Protein AF-A0A9X6MS25-F1 (afdb_monomer)

Sequence (132 aa):
MNQVVNIKEQLEIKERAAGQRDKILEILRKRGLKGVTNVYFYEKVTKSLGARMSELNERGYGITTRHLGNGMYKYILVSEPLVPSKKFTRAEDMLMEAIEERGSVTADELKNLLNIYGFIISRKSGSKKLAK

Structure (mmCIF, N/CA/C/O backbone):
data_AF-A0A9X6MS25-F1
#
_entry.id   AF-A0A9X6MS25-F1
#
loop_
_atom_site.group_PDB
_atom_site.id
_atom_site.type_symbol
_atom_site.label_atom_id
_atom_site.label_alt_id
_atom_site.label_comp_id
_atom_site.label_asym_id
_atom_site.label_entity_id
_atom_site.label_seq_id
_atom_site.pdbx_PDB_ins_code
_atom_site.Cartn_x
_atom_site.Cartn_y
_atom_site.Cartn_z
_atom_site.occupancy
_atom_site.B_iso_or_equiv
_atom_site.auth_seq_i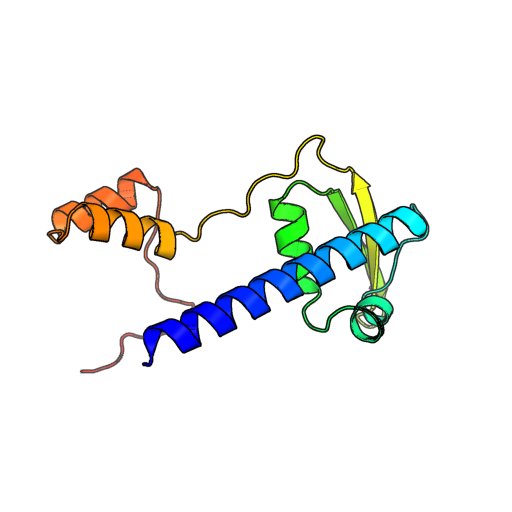d
_atom_site.auth_comp_id
_atom_site.auth_asym_id
_atom_site.auth_atom_id
_atom_site.pdbx_PDB_model_num
ATOM 1 N N . MET A 1 1 ? 25.651 18.436 -3.256 1.00 47.22 1 MET A N 1
ATOM 2 C CA . MET A 1 1 ? 24.834 18.593 -2.028 1.00 47.22 1 MET A CA 1
ATOM 3 C C . MET A 1 1 ? 23.359 18.180 -2.177 1.00 47.22 1 MET A C 1
ATOM 5 O O . MET A 1 1 ? 22.771 17.845 -1.162 1.00 47.22 1 MET A O 1
ATOM 9 N N . ASN A 1 2 ? 22.768 18.094 -3.384 1.00 54.94 2 ASN A N 1
ATOM 10 C CA . ASN A 1 2 ? 21.327 17.792 -3.555 1.00 54.94 2 ASN A CA 1
ATOM 11 C C . ASN A 1 2 ? 20.908 16.308 -3.481 1.00 54.94 2 ASN A C 1
ATOM 13 O O . ASN A 1 2 ? 19.777 16.026 -3.098 1.00 54.94 2 ASN A O 1
ATOM 17 N N . GLN A 1 3 ? 21.776 15.344 -3.810 1.00 51.50 3 GLN A N 1
ATOM 18 C CA . GLN A 1 3 ? 21.400 13.918 -3.759 1.00 51.50 3 GLN A CA 1
ATOM 19 C C . GLN A 1 3 ? 21.260 13.386 -2.324 1.00 51.50 3 GLN A C 1
ATOM 21 O O . GLN A 1 3 ? 20.342 12.627 -2.034 1.00 51.50 3 GLN A O 1
ATOM 26 N N . VAL A 1 4 ? 22.124 13.823 -1.403 1.00 56.00 4 VAL A N 1
ATOM 27 C CA . VAL A 1 4 ? 22.144 13.322 -0.016 1.00 56.00 4 VAL A CA 1
ATOM 28 C C . VAL A 1 4 ? 20.920 13.792 0.783 1.00 56.00 4 VAL A C 1
ATOM 30 O O . VAL A 1 4 ? 20.370 13.024 1.569 1.00 56.00 4 VAL A O 1
ATOM 33 N N . VAL A 1 5 ? 20.449 15.024 0.543 1.00 59.47 5 VAL A N 1
ATOM 34 C CA . VAL A 1 5 ? 19.232 15.566 1.179 1.00 59.47 5 VAL A CA 1
ATOM 35 C C . VAL A 1 5 ? 17.994 14.773 0.745 1.00 59.47 5 VAL A C 1
ATOM 37 O O . VAL A 1 5 ? 17.188 14.392 1.589 1.00 59.47 5 VAL A O 1
ATOM 40 N N . ASN A 1 6 ? 17.906 14.425 -0.543 1.00 70.06 6 ASN A N 1
ATOM 41 C CA . ASN A 1 6 ? 16.818 13.617 -1.097 1.00 70.06 6 ASN A CA 1
ATOM 42 C C . ASN A 1 6 ? 16.806 12.186 -0.519 1.00 70.06 6 ASN A C 1
ATOM 44 O O . ASN A 1 6 ? 15.755 11.672 -0.148 1.00 70.06 6 ASN A O 1
ATOM 48 N N . ILE A 1 7 ? 17.974 11.554 -0.353 1.00 74.69 7 ILE A N 1
ATOM 49 C CA . ILE A 1 7 ? 18.065 10.211 0.249 1.00 74.69 7 ILE A CA 1
ATOM 50 C C . ILE A 1 7 ? 17.592 10.226 1.708 1.00 74.69 7 ILE A C 1
ATOM 52 O O . ILE A 1 7 ? 16.826 9.352 2.114 1.00 74.69 7 ILE A O 1
ATOM 56 N N . LYS A 1 8 ? 18.012 11.224 2.496 1.00 76.44 8 LYS A N 1
ATOM 57 C CA . LYS A 1 8 ? 17.631 11.329 3.911 1.00 76.44 8 LYS A CA 1
ATOM 58 C C . LYS A 1 8 ? 16.119 11.505 4.082 1.00 76.44 8 LYS A C 1
ATOM 60 O O . LYS A 1 8 ? 15.514 10.814 4.896 1.00 76.44 8 LYS A O 1
ATOM 65 N N . GLU A 1 9 ? 15.510 12.367 3.274 1.00 76.81 9 GLU A N 1
ATOM 66 C CA . GLU A 1 9 ? 14.062 12.588 3.284 1.00 76.81 9 GLU A CA 1
ATOM 67 C C . GLU A 1 9 ? 13.289 11.322 2.874 1.00 76.81 9 GLU A C 1
ATOM 69 O O . GLU A 1 9 ? 12.313 10.935 3.520 1.00 76.81 9 GLU A O 1
ATOM 74 N N . GLN A 1 10 ? 13.763 10.605 1.850 1.00 75.75 10 GLN A N 1
ATOM 75 C CA . GLN A 1 10 ? 13.169 9.331 1.441 1.00 75.75 10 GLN A CA 1
ATOM 76 C C . GLN A 1 10 ? 13.248 8.257 2.534 1.00 75.75 10 GLN A C 1
ATOM 78 O O . GLN A 1 10 ? 12.296 7.489 2.702 1.00 75.75 10 GLN A O 1
ATOM 83 N N . LEU A 1 11 ? 14.359 8.186 3.271 1.00 80.69 11 LEU A N 1
ATOM 84 C CA . LEU A 1 11 ? 14.518 7.261 4.396 1.00 80.69 11 LEU A CA 1
ATOM 85 C C . LEU A 1 11 ? 13.537 7.589 5.524 1.00 80.69 11 LEU A C 1
ATOM 87 O O . LEU A 1 11 ? 12.810 6.703 5.966 1.00 80.69 11 LEU A O 1
ATOM 91 N N . GLU A 1 12 ? 13.419 8.860 5.907 1.00 84.00 12 GLU A N 1
ATOM 92 C CA . GLU A 1 12 ? 12.495 9.296 6.960 1.00 84.00 12 GLU A CA 1
ATOM 93 C C . GLU A 1 12 ? 11.025 9.013 6.594 1.00 84.00 12 GLU A C 1
ATOM 95 O O . GLU A 1 12 ? 10.224 8.556 7.417 1.00 84.00 12 GLU A O 1
ATOM 100 N N . ILE A 1 13 ? 10.654 9.215 5.323 1.00 82.00 13 ILE A N 1
ATOM 101 C CA . ILE A 1 13 ? 9.330 8.842 4.808 1.00 82.00 13 ILE A CA 1
ATOM 102 C C . ILE A 1 13 ? 9.103 7.331 4.943 1.00 82.00 13 ILE A C 1
ATOM 104 O O . ILE A 1 13 ? 8.027 6.919 5.389 1.00 82.00 13 ILE A O 1
ATOM 108 N N . LYS A 1 14 ? 10.092 6.504 4.572 1.00 80.38 14 LYS A N 1
ATOM 109 C CA . LYS A 1 14 ? 10.010 5.037 4.663 1.00 80.38 14 LYS A CA 1
ATOM 110 C C . LYS A 1 14 ? 9.887 4.561 6.112 1.00 80.38 14 LYS A C 1
ATOM 112 O O . LYS A 1 14 ? 9.051 3.701 6.390 1.00 80.38 14 LYS A O 1
ATOM 117 N N . GLU A 1 15 ? 10.652 5.136 7.032 1.00 85.81 15 GLU A N 1
ATOM 118 C CA . GLU A 1 15 ? 10.610 4.791 8.456 1.00 85.81 15 GLU A CA 1
ATOM 119 C C . GLU A 1 15 ? 9.266 5.153 9.086 1.00 85.81 15 GLU A C 1
ATOM 121 O O . GLU A 1 15 ? 8.616 4.312 9.709 1.00 85.81 15 GLU A O 1
ATOM 126 N N . ARG A 1 16 ? 8.770 6.369 8.841 1.00 84.00 16 ARG A N 1
ATOM 127 C CA . ARG A 1 16 ? 7.440 6.793 9.299 1.00 84.00 16 ARG A CA 1
ATOM 128 C C . ARG A 1 16 ? 6.338 5.896 8.741 1.00 84.00 16 ARG A C 1
ATOM 130 O O . ARG A 1 16 ? 5.408 5.527 9.458 1.00 84.00 16 ARG A O 1
ATOM 137 N N . ALA A 1 17 ? 6.436 5.537 7.465 1.00 82.56 17 ALA A N 1
ATOM 138 C CA . ALA A 1 17 ? 5.512 4.631 6.797 1.00 82.56 17 ALA A CA 1
ATOM 139 C C . ALA A 1 17 ? 5.505 3.225 7.428 1.00 82.56 17 ALA A C 1
ATOM 141 O O . ALA A 1 17 ? 4.426 2.634 7.564 1.00 82.56 17 ALA A O 1
ATOM 142 N N . ALA A 1 18 ? 6.674 2.716 7.832 1.00 85.44 18 ALA A N 1
ATOM 143 C CA . ALA A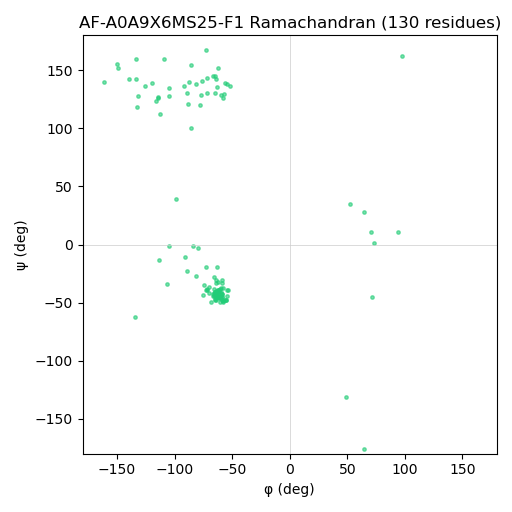 1 18 ? 6.820 1.454 8.554 1.00 85.44 18 ALA A CA 1
ATOM 144 C C . ALA A 1 18 ? 6.235 1.542 9.972 1.00 85.44 18 ALA A C 1
ATOM 146 O O . ALA A 1 18 ? 5.367 0.743 10.314 1.00 85.44 18 ALA A O 1
ATOM 147 N N . GLY A 1 19 ? 6.584 2.573 10.745 1.00 90.38 19 GLY A N 1
ATOM 148 C CA . GLY A 1 19 ? 6.056 2.759 12.101 1.00 90.38 19 GLY A CA 1
ATOM 149 C C . GLY A 1 19 ? 4.530 2.910 12.136 1.00 90.38 19 GLY A C 1
ATOM 150 O O . GLY A 1 19 ? 3.858 2.343 12.996 1.00 90.38 19 GLY A O 1
ATOM 151 N N . GLN A 1 20 ? 3.942 3.608 11.157 1.00 92.12 20 GLN A N 1
ATOM 152 C CA . GLN A 1 20 ? 2.483 3.695 11.021 1.00 92.12 20 GLN A CA 1
ATOM 153 C C . GLN A 1 20 ? 1.838 2.333 10.751 1.00 92.12 20 GLN A C 1
ATOM 155 O O . GLN A 1 20 ? 0.778 2.041 11.302 1.00 92.12 20 GLN A O 1
ATOM 160 N N . ARG A 1 21 ? 2.458 1.506 9.904 1.00 93.19 21 ARG A N 1
ATOM 161 C CA . ARG A 1 21 ? 1.971 0.159 9.591 1.00 93.19 21 ARG A CA 1
ATOM 162 C C . ARG A 1 21 ? 1.995 -0.728 10.832 1.00 93.19 21 ARG A C 1
ATOM 164 O O . ARG A 1 21 ? 0.995 -1.376 11.132 1.00 93.19 21 ARG A O 1
ATOM 171 N N . ASP A 1 22 ? 3.103 -0.718 11.558 1.00 94.19 22 ASP A N 1
ATOM 172 C CA . ASP A 1 22 ? 3.282 -1.571 12.729 1.00 94.19 22 ASP A CA 1
ATOM 173 C C . ASP A 1 22 ? 2.298 -1.165 13.841 1.00 94.19 22 ASP A C 1
ATOM 175 O O . ASP A 1 22 ? 1.640 -2.023 14.430 1.00 94.19 22 ASP A O 1
ATOM 179 N N . LYS A 1 23 ? 2.057 0.144 14.011 1.00 96.62 23 LYS A N 1
ATOM 180 C CA . LYS A 1 23 ? 1.020 0.669 14.911 1.00 96.62 23 LYS A CA 1
ATOM 181 C C . LYS A 1 23 ? -0.394 0.247 14.495 1.00 96.62 23 LYS A C 1
ATOM 183 O O . LYS A 1 23 ? -1.200 -0.110 15.351 1.00 96.62 23 LYS A O 1
ATOM 188 N N . ILE A 1 24 ? -0.723 0.269 13.197 1.00 97.00 24 ILE A N 1
ATOM 189 C CA . ILE A 1 24 ? -2.021 -0.231 12.701 1.00 97.00 24 ILE A CA 1
ATOM 190 C C . ILE A 1 24 ? -2.201 -1.702 13.088 1.00 97.00 24 ILE A C 1
ATOM 192 O O . ILE A 1 24 ? -3.242 -2.054 13.644 1.00 97.00 24 ILE A O 1
ATOM 196 N N . LEU A 1 25 ? -1.195 -2.541 12.826 1.00 97.19 25 LEU A N 1
ATOM 197 C CA . LEU A 1 25 ? -1.238 -3.969 13.141 1.00 97.19 25 LEU A CA 1
ATOM 198 C C . LEU A 1 25 ? -1.396 -4.217 14.640 1.00 97.19 25 LEU A C 1
ATOM 200 O O . LEU A 1 25 ? -2.254 -5.001 15.031 1.00 97.19 25 LEU A O 1
ATOM 204 N N . GLU A 1 26 ? -0.636 -3.517 15.482 1.00 97.50 26 GLU A N 1
ATOM 205 C CA . GLU A 1 26 ? -0.751 -3.613 16.939 1.00 97.50 26 GLU A CA 1
ATOM 206 C C . GLU A 1 26 ? -2.182 -3.321 17.418 1.00 97.50 26 GLU A C 1
ATOM 208 O O . GLU A 1 26 ? -2.770 -4.097 18.176 1.00 97.50 26 GLU A O 1
ATOM 213 N N . ILE A 1 27 ? -2.784 -2.232 16.930 1.00 97.56 27 ILE A N 1
ATOM 214 C CA . ILE A 1 27 ? -4.146 -1.837 17.308 1.00 97.56 27 ILE A CA 1
ATOM 215 C C . ILE A 1 27 ? -5.160 -2.882 16.822 1.00 97.56 27 ILE A C 1
ATOM 217 O O . ILE A 1 27 ? -6.062 -3.250 17.582 1.00 97.56 27 ILE A O 1
ATOM 221 N N . LEU A 1 28 ? -5.030 -3.371 15.584 1.00 97.19 28 LEU A N 1
ATOM 222 C CA . LEU A 1 28 ? -5.924 -4.395 15.041 1.00 97.19 28 LEU A CA 1
ATOM 223 C C . LEU A 1 28 ? -5.818 -5.708 15.824 1.00 97.19 28 LEU A C 1
ATOM 225 O O . LEU A 1 28 ? -6.852 -6.249 16.210 1.00 97.19 28 LEU A O 1
ATOM 229 N N . ARG A 1 29 ? -4.601 -6.170 16.137 1.00 97.44 29 ARG A N 1
ATOM 230 C CA . ARG A 1 29 ? -4.348 -7.360 16.968 1.00 97.44 29 ARG A CA 1
ATOM 231 C C . ARG A 1 29 ? -4.990 -7.217 18.345 1.00 97.44 29 ARG A C 1
ATOM 233 O O . ARG A 1 29 ? -5.749 -8.082 18.769 1.00 97.44 29 ARG A O 1
ATOM 240 N N . LYS A 1 30 ? -4.771 -6.077 19.012 1.00 96.94 30 LYS A N 1
ATOM 241 C CA . LYS A 1 30 ? -5.333 -5.789 20.343 1.00 96.94 30 LYS A CA 1
ATOM 242 C C . LYS A 1 30 ? -6.863 -5.749 20.351 1.00 96.94 30 LYS A C 1
ATOM 244 O O . LYS A 1 30 ? -7.489 -6.057 21.362 1.00 96.94 30 LYS A O 1
ATOM 249 N N . ARG A 1 31 ? -7.484 -5.314 19.253 1.00 95.56 31 ARG A N 1
ATOM 250 C CA . ARG A 1 31 ? -8.947 -5.195 19.134 1.00 95.56 31 ARG A CA 1
ATOM 251 C C . ARG A 1 31 ? -9.609 -6.469 18.613 1.00 95.56 31 ARG A C 1
ATOM 253 O O . ARG A 1 31 ? -10.803 -6.652 18.869 1.00 95.56 31 ARG A O 1
ATOM 260 N N . GLY A 1 32 ? -8.864 -7.325 17.915 1.00 92.69 32 GLY A N 1
ATOM 261 C CA . GLY A 1 32 ? -9.350 -8.566 17.322 1.00 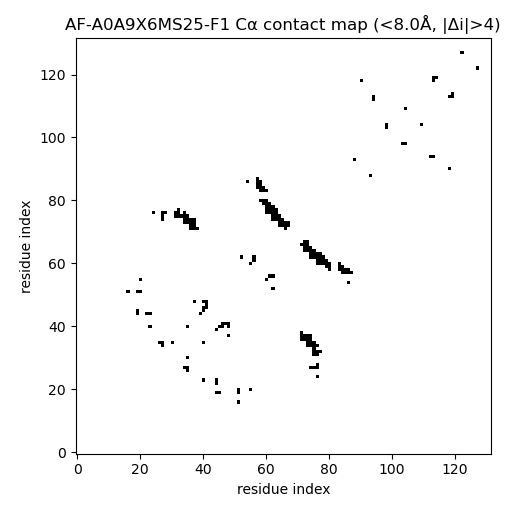92.69 32 GLY A CA 1
ATOM 262 C C . GLY A 1 32 ? -10.641 -8.348 16.531 1.00 92.69 32 GLY A C 1
ATOM 263 O O . GLY A 1 32 ? -10.780 -7.383 15.775 1.00 92.69 32 GLY A O 1
ATOM 264 N N . LEU A 1 33 ? -11.638 -9.197 16.788 1.00 92.25 33 LEU A N 1
ATOM 265 C CA . LEU A 1 33 ? -12.936 -9.176 16.103 1.00 92.25 33 LEU A CA 1
ATOM 266 C C . LEU A 1 33 ? -13.758 -7.895 16.322 1.00 92.25 33 LEU A C 1
ATOM 268 O O . LEU A 1 33 ? -14.650 -7.600 15.526 1.00 92.25 33 LEU A O 1
ATOM 272 N N . LYS A 1 34 ? -13.475 -7.095 17.365 1.00 94.38 34 LYS A N 1
ATOM 273 C CA . LYS A 1 34 ? -14.172 -5.807 17.559 1.00 94.38 34 LYS A CA 1
ATOM 274 C C . LYS A 1 34 ? -13.842 -4.817 16.438 1.00 94.38 34 LYS A C 1
ATOM 276 O O . LYS A 1 34 ? -14.679 -3.964 16.119 1.00 94.38 34 LYS A O 1
ATOM 281 N N . GLY A 1 35 ? -12.655 -4.953 15.846 1.00 95.00 35 GLY A N 1
ATOM 282 C CA . GLY A 1 35 ? -12.148 -4.092 14.788 1.00 95.00 35 GLY A CA 1
ATOM 283 C C . GLY A 1 35 ? -11.910 -2.646 15.217 1.00 95.00 35 GLY A C 1
ATOM 284 O O . GLY A 1 35 ? -12.067 -2.264 16.382 1.00 95.00 35 GLY A O 1
ATOM 285 N N . VAL A 1 36 ? -11.521 -1.830 14.240 1.00 97.62 36 VAL A N 1
ATOM 286 C CA . VAL A 1 36 ? -11.166 -0.414 14.409 1.00 97.62 36 VAL A CA 1
ATOM 287 C C . VAL A 1 36 ? -11.715 0.390 13.240 1.00 97.62 36 VAL A C 1
ATOM 289 O O . VAL A 1 36 ? -11.718 -0.093 12.111 1.00 97.62 36 VAL A O 1
ATOM 292 N N . THR A 1 37 ? -12.194 1.606 13.483 1.00 97.75 37 THR A N 1
ATOM 293 C CA . THR A 1 37 ? -12.764 2.446 12.423 1.00 97.75 37 THR A CA 1
ATOM 294 C C . THR A 1 37 ? -11.702 3.259 11.682 1.00 97.75 37 THR A C 1
ATOM 296 O O . THR A 1 37 ? -10.661 3.606 12.244 1.00 97.75 37 THR A O 1
ATOM 299 N N . ASN A 1 38 ? -11.982 3.624 10.427 1.00 97.19 38 ASN A N 1
ATOM 300 C CA . ASN A 1 38 ? -11.183 4.600 9.676 1.00 97.19 38 ASN A CA 1
ATOM 301 C C . ASN A 1 38 ? -11.011 5.923 10.434 1.00 97.19 38 ASN A C 1
ATOM 303 O O . ASN A 1 38 ? -9.917 6.478 10.419 1.00 97.19 38 ASN A O 1
ATOM 307 N N . VAL A 1 39 ? -12.056 6.397 11.120 1.00 96.88 39 VAL A N 1
ATOM 308 C CA . VAL A 1 39 ? -12.015 7.632 11.925 1.00 96.88 39 VAL A CA 1
ATOM 309 C C . VAL A 1 39 ? -10.952 7.539 13.021 1.00 96.88 39 VAL A C 1
ATOM 311 O O . VAL A 1 39 ? -10.100 8.416 13.133 1.00 96.88 39 VAL A O 1
ATOM 314 N N . TYR A 1 40 ? -10.919 6.429 13.765 1.00 97.44 40 TYR A N 1
ATOM 315 C CA . TYR A 1 40 ? -9.916 6.225 14.810 1.00 97.44 40 TYR A CA 1
ATOM 316 C C . TYR A 1 40 ? -8.489 6.232 14.245 1.00 97.44 40 TYR A C 1
ATOM 318 O O . TYR A 1 40 ? -7.595 6.871 14.801 1.00 97.44 40 TYR A O 1
ATOM 326 N N . PHE A 1 41 ? -8.261 5.539 13.125 1.00 97.38 41 PHE A N 1
ATOM 327 C CA . PHE A 1 41 ? -6.943 5.530 12.491 1.00 97.38 41 PHE A CA 1
ATOM 328 C C . PHE A 1 41 ? -6.530 6.907 11.979 1.00 97.38 41 PHE A C 1
ATOM 330 O O . PHE A 1 41 ? -5.369 7.280 12.152 1.00 97.38 41 PHE A O 1
ATOM 337 N N . TYR A 1 42 ? -7.463 7.663 11.399 1.00 95.56 42 TYR A N 1
ATOM 338 C CA . TYR A 1 42 ? -7.215 9.021 10.928 1.00 95.56 42 TYR A CA 1
ATOM 339 C C . TYR A 1 42 ? -6.752 9.936 12.068 1.00 95.56 42 TYR A C 1
ATOM 341 O O . TYR A 1 42 ? -5.761 10.650 11.926 1.00 95.56 42 TYR A O 1
ATOM 349 N N . GLU A 1 43 ? -7.426 9.867 13.216 1.00 96.12 43 GLU A N 1
ATOM 350 C CA . GLU A 1 43 ? -7.128 10.709 14.377 1.00 96.12 43 GLU A CA 1
ATOM 351 C C . GLU A 1 43 ? -5.860 10.297 15.134 1.00 96.12 43 GLU A C 1
ATOM 353 O O . GLU A 1 43 ? -5.182 11.151 15.704 1.00 96.12 43 GLU A O 1
ATOM 358 N N . LYS A 1 44 ? -5.552 8.994 15.207 1.00 95.94 44 LYS A N 1
ATOM 359 C CA . LYS A 1 44 ? -4.536 8.462 16.141 1.00 95.94 44 LYS A CA 1
ATOM 360 C C . LYS A 1 44 ? -3.290 7.876 15.481 1.00 95.94 44 LYS A C 1
ATOM 362 O O . LYS A 1 44 ? -2.309 7.592 16.182 1.00 95.94 44 LYS A O 1
ATOM 367 N N . VAL A 1 45 ? -3.318 7.644 14.169 1.00 94.38 45 VAL A N 1
ATOM 368 C CA . VAL A 1 45 ? -2.247 6.912 13.478 1.00 94.38 45 VAL A CA 1
ATOM 369 C C . VAL A 1 45 ? -1.813 7.577 12.180 1.00 94.38 45 VAL A C 1
ATOM 371 O O . VAL A 1 45 ? -0.646 7.938 12.051 1.00 94.38 45 VAL A O 1
ATOM 374 N N . THR A 1 46 ? -2.703 7.706 11.198 1.00 94.62 46 THR A N 1
ATOM 375 C CA . THR A 1 46 ? -2.323 8.193 9.870 1.00 94.62 46 THR A CA 1
ATOM 376 C C . THR A 1 46 ? -3.512 8.694 9.063 1.00 94.62 46 THR A C 1
ATOM 378 O O . THR A 1 46 ? -4.562 8.056 9.003 1.00 94.62 46 THR A O 1
ATOM 381 N N . LYS A 1 47 ? -3.300 9.803 8.349 1.00 93.56 47 LYS A N 1
ATOM 382 C CA . LYS A 1 47 ? -4.242 10.315 7.344 1.00 93.56 47 LYS A CA 1
ATOM 383 C C . LYS A 1 47 ? -4.247 9.468 6.065 1.00 93.56 47 LYS A C 1
ATOM 385 O O . LYS A 1 47 ? -5.218 9.487 5.319 1.00 93.56 47 LYS A O 1
ATOM 390 N N . SER A 1 48 ? -3.194 8.683 5.834 1.00 92.31 48 SER A N 1
ATOM 391 C CA . SER A 1 48 ? -2.989 7.892 4.613 1.00 92.31 48 SER A CA 1
ATOM 392 C C . SER A 1 48 ? -3.404 6.428 4.787 1.00 92.31 48 SER A C 1
ATOM 394 O O . SER A 1 48 ? -2.727 5.523 4.293 1.00 92.31 48 SER A O 1
ATOM 396 N N . LEU A 1 49 ? -4.507 6.180 5.503 1.00 94.44 49 LEU A N 1
ATOM 397 C CA . LEU A 1 49 ? -4.952 4.833 5.873 1.00 94.44 49 LEU A CA 1
ATOM 398 C C . LEU A 1 49 ? -5.094 3.906 4.662 1.00 94.44 49 LEU A C 1
ATOM 400 O O . LEU A 1 49 ? -4.609 2.781 4.708 1.00 94.44 49 LEU A O 1
ATOM 404 N N . GLY A 1 50 ? -5.691 4.390 3.568 1.00 92.31 50 GLY A N 1
ATOM 405 C CA . GLY A 1 50 ? -5.864 3.604 2.343 1.00 92.31 50 GLY A CA 1
ATOM 406 C C . GLY A 1 50 ? -4.539 3.055 1.810 1.00 92.31 50 GLY 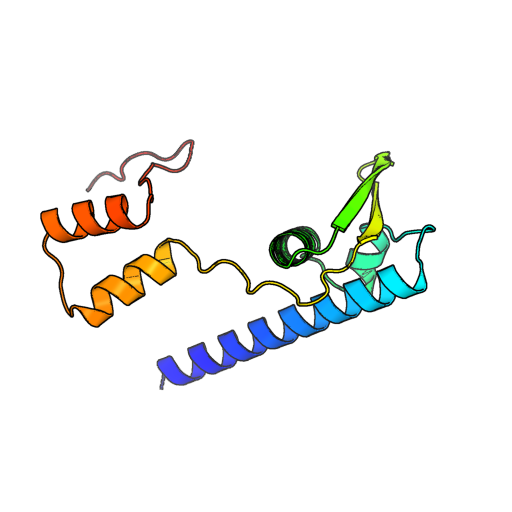A C 1
ATOM 407 O O . GLY A 1 50 ? -4.413 1.856 1.596 1.00 92.31 50 GLY A O 1
ATOM 408 N N . ALA A 1 51 ? -3.507 3.901 1.719 1.00 91.00 51 ALA A N 1
ATOM 409 C CA . ALA A 1 51 ? -2.183 3.481 1.263 1.00 91.00 51 ALA A CA 1
ATOM 410 C C . ALA A 1 51 ? -1.517 2.466 2.208 1.00 91.00 51 ALA A C 1
ATOM 412 O O . ALA A 1 51 ? -0.762 1.609 1.755 1.00 91.00 51 ALA A O 1
ATOM 413 N N . ARG A 1 52 ? -1.760 2.564 3.524 1.00 94.31 52 ARG A N 1
ATOM 414 C CA . ARG A 1 52 ? -1.240 1.588 4.496 1.00 94.31 52 ARG A CA 1
ATOM 415 C C . ARG A 1 52 ? -1.981 0.253 4.408 1.00 94.31 52 ARG A C 1
ATOM 417 O O . ARG A 1 52 ? -1.339 -0.785 4.489 1.00 94.31 52 ARG A O 1
ATOM 424 N N . MET A 1 53 ? -3.299 0.277 4.212 1.00 94.62 53 MET A N 1
ATOM 425 C CA . MET A 1 53 ? -4.112 -0.932 4.049 1.00 94.62 53 MET A CA 1
ATOM 426 C C . MET A 1 53 ? -3.757 -1.679 2.761 1.00 94.62 53 MET A C 1
ATOM 428 O O . MET A 1 53 ? -3.594 -2.893 2.805 1.00 94.62 53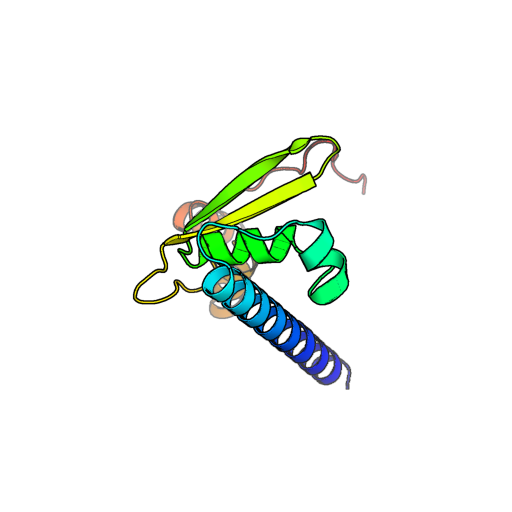 MET A O 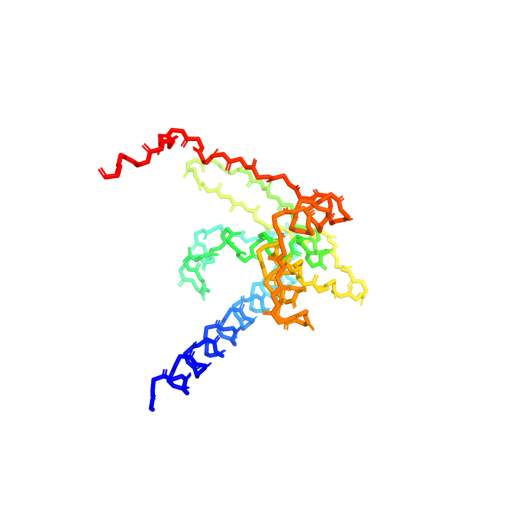1
ATOM 432 N N . SER A 1 54 ? -3.551 -0.968 1.645 1.00 91.62 54 SER A N 1
ATOM 433 C CA . SER A 1 54 ? -3.044 -1.578 0.408 1.00 91.62 54 SER A CA 1
ATOM 434 C C . SER A 1 54 ? -1.691 -2.251 0.626 1.00 91.62 54 SER A C 1
ATOM 436 O O . SER A 1 54 ? -1.536 -3.415 0.278 1.00 91.62 54 SER A O 1
ATOM 438 N N . GLU A 1 55 ? -0.742 -1.572 1.283 1.00 91.25 55 GLU A N 1
ATOM 439 C CA . GLU A 1 55 ? 0.567 -2.168 1.581 1.00 91.25 55 GLU A CA 1
ATOM 440 C C . GLU A 1 55 ? 0.445 -3.402 2.490 1.00 91.25 55 GLU A C 1
ATOM 442 O O . GLU A 1 55 ? 1.147 -4.387 2.291 1.00 91.25 55 GLU A O 1
ATOM 447 N N . LEU A 1 56 ? -0.434 -3.380 3.494 1.00 93.69 56 LEU A N 1
ATOM 448 C CA . LEU A 1 56 ? -0.667 -4.540 4.359 1.00 93.69 56 LEU A CA 1
ATOM 449 C C . LEU A 1 56 ? -1.238 -5.729 3.576 1.00 93.69 56 LEU A C 1
ATOM 451 O O . LEU A 1 56 ? -0.750 -6.846 3.740 1.00 93.69 56 LEU A O 1
ATOM 455 N N . ASN A 1 57 ? -2.198 -5.487 2.686 1.00 91.94 57 ASN A N 1
ATOM 456 C CA . ASN A 1 57 ? -2.735 -6.527 1.810 1.00 91.94 57 ASN A CA 1
ATOM 457 C C . ASN A 1 57 ? -1.652 -7.097 0.878 1.00 91.94 57 ASN A C 1
ATOM 459 O O . ASN A 1 57 ? -1.518 -8.312 0.782 1.00 91.94 57 ASN A O 1
ATOM 463 N N . GLU A 1 58 ? -0.824 -6.247 0.255 1.00 90.62 58 GLU A N 1
ATOM 464 C CA . GLU A 1 58 ? 0.318 -6.678 -0.576 1.00 90.62 58 GLU A CA 1
ATOM 465 C C . GLU A 1 58 ? 1.317 -7.540 0.208 1.00 90.62 58 GLU A C 1
ATOM 467 O O . GLU A 1 58 ? 1.928 -8.456 -0.335 1.00 90.62 58 GLU A O 1
ATOM 472 N N . ARG A 1 59 ? 1.473 -7.267 1.506 1.00 91.25 59 ARG A N 1
ATOM 473 C CA . ARG A 1 59 ? 2.345 -8.033 2.405 1.00 91.25 59 ARG A CA 1
ATOM 474 C C . ARG A 1 59 ? 1.721 -9.344 2.891 1.00 91.25 59 ARG A C 1
ATOM 476 O O . ARG A 1 59 ? 2.404 -10.087 3.594 1.00 91.25 59 ARG A O 1
ATOM 483 N N . GLY A 1 60 ? 0.473 -9.638 2.521 1.00 93.00 60 GLY A N 1
ATOM 484 C CA . GLY A 1 60 ? -0.226 -10.885 2.838 1.00 93.00 60 GLY A CA 1
ATOM 485 C C . GLY A 1 60 ? -1.101 -10.843 4.093 1.00 93.00 60 GLY A C 1
ATOM 486 O O . GLY A 1 60 ? -1.555 -11.892 4.542 1.00 93.00 60 GLY A O 1
ATOM 487 N N . TYR A 1 61 ? -1.346 -9.667 4.678 1.00 95.56 61 TYR A N 1
ATOM 488 C CA . TYR A 1 61 ? -2.275 -9.542 5.805 1.00 95.56 61 TYR A CA 1
ATOM 489 C C . TYR A 1 61 ? -3.722 -9.582 5.313 1.00 95.56 61 TYR A C 1
ATOM 491 O O . TYR A 1 61 ? -4.107 -8.809 4.439 1.00 95.56 61 TYR A O 1
ATOM 499 N N . GLY A 1 62 ? -4.545 -10.443 5.911 1.00 95.62 62 GLY A N 1
ATOM 500 C CA . GLY A 1 62 ? -5.973 -10.501 5.619 1.00 95.62 62 GLY A CA 1
ATOM 501 C C . GLY A 1 62 ? -6.739 -9.497 6.468 1.00 95.62 62 GLY A C 1
ATOM 502 O O . GLY A 1 62 ? -7.025 -9.769 7.635 1.00 95.62 62 GLY A O 1
ATOM 503 N N . ILE A 1 63 ? -7.100 -8.345 5.896 1.00 96.75 63 ILE A N 1
ATOM 504 C CA . ILE A 1 63 ? -7.883 -7.311 6.589 1.00 96.75 63 ILE A CA 1
ATOM 505 C C . ILE A 1 63 ? -9.263 -7.190 5.947 1.00 96.75 63 ILE A C 1
ATOM 507 O O . ILE A 1 63 ? -9.419 -6.707 4.827 1.00 96.75 63 ILE A O 1
ATOM 511 N N . THR A 1 64 ? -10.293 -7.589 6.690 1.00 95.81 64 THR A N 1
ATOM 512 C CA . THR A 1 64 ? -11.680 -7.403 6.260 1.00 95.81 64 THR A CA 1
ATOM 513 C C . THR A 1 64 ? -12.138 -5.986 6.566 1.00 95.81 64 THR A C 1
ATOM 515 O O . THR A 1 64 ? -11.880 -5.454 7.648 1.00 95.81 64 THR A O 1
ATOM 518 N N . THR A 1 65 ? -12.866 -5.393 5.621 1.00 95.62 65 THR A N 1
ATOM 519 C CA . THR A 1 65 ? -13.463 -4.064 5.761 1.00 95.62 65 THR A CA 1
ATOM 520 C C . THR A 1 65 ? -14.983 -4.181 5.750 1.00 95.62 65 THR A C 1
ATOM 522 O O . THR A 1 65 ? -15.559 -4.740 4.822 1.00 95.62 65 THR A O 1
ATOM 525 N N . ARG A 1 66 ? -15.649 -3.634 6.769 1.00 96.00 66 ARG A N 1
ATOM 526 C CA . ARG A 1 66 ? -17.112 -3.570 6.868 1.00 96.00 66 ARG A CA 1
ATOM 527 C C . ARG A 1 66 ? -17.576 -2.121 6.847 1.00 96.00 66 ARG A C 1
ATOM 529 O O . ARG A 1 66 ? -17.174 -1.333 7.701 1.00 96.00 66 ARG A O 1
ATOM 536 N N . HIS A 1 67 ? -18.445 -1.780 5.902 1.00 96.19 67 HIS A N 1
ATOM 537 C CA . HIS A 1 67 ? -19.096 -0.474 5.866 1.00 96.19 67 HIS A CA 1
ATOM 538 C C . HIS A 1 67 ? -20.131 -0.375 6.997 1.00 96.19 67 HIS A C 1
ATOM 540 O O . HIS A 1 67 ? -20.938 -1.286 7.183 1.00 96.19 67 HIS A O 1
ATOM 546 N N . LEU A 1 68 ? -20.077 0.709 7.773 1.00 95.38 68 LEU A N 1
ATOM 547 C CA . LEU A 1 68 ? -21.007 0.992 8.872 1.00 95.38 68 LEU A CA 1
ATOM 548 C C . LEU A 1 68 ? -22.028 2.088 8.520 1.00 95.38 68 LEU A C 1
ATOM 550 O O . LEU A 1 68 ? -22.880 2.398 9.345 1.00 95.38 68 LEU A O 1
ATOM 554 N N . GLY A 1 69 ? -21.948 2.663 7.315 1.00 94.12 69 GLY A N 1
ATOM 555 C CA . GLY A 1 69 ? -22.734 3.828 6.904 1.00 94.12 69 GLY A CA 1
ATOM 556 C C . GLY A 1 69 ? -21.961 5.142 7.047 1.00 94.12 69 GLY A C 1
ATOM 557 O O . GLY A 1 69 ? -20.947 5.211 7.741 1.00 94.12 69 GLY A O 1
ATOM 558 N N . ASN A 1 70 ? -22.438 6.190 6.368 1.00 93.19 70 ASN A N 1
ATOM 559 C CA . ASN A 1 70 ? -21.901 7.559 6.439 1.00 93.19 70 ASN A CA 1
ATOM 560 C C . ASN A 1 70 ? -20.382 7.664 6.188 1.00 93.19 70 ASN A C 1
ATOM 562 O O . ASN A 1 70 ? -19.690 8.455 6.824 1.00 93.19 70 ASN A O 1
ATOM 566 N N . GLY A 1 71 ? -19.839 6.827 5.296 1.00 91.75 71 GLY A N 1
ATOM 567 C CA . GLY A 1 71 ? -18.403 6.805 4.994 1.00 91.75 71 GLY A CA 1
ATOM 568 C C . GLY A 1 71 ? -17.528 6.237 6.120 1.00 91.75 71 GLY A C 1
ATOM 569 O O . GLY A 1 71 ? -16.300 6.336 6.060 1.00 91.75 71 GLY A O 1
ATOM 570 N N . MET A 1 72 ? -18.130 5.630 7.145 1.00 96.25 72 MET A N 1
ATOM 571 C CA . MET A 1 72 ? -17.413 4.950 8.213 1.00 96.25 72 MET A CA 1
ATOM 572 C C . MET A 1 72 ? -17.175 3.486 7.848 1.00 96.25 72 MET A C 1
ATOM 574 O O . MET A 1 72 ? -18.090 2.745 7.484 1.00 96.25 72 MET A O 1
ATOM 578 N N . TYR A 1 73 ? -15.929 3.054 7.999 1.00 97.38 73 TYR A N 1
ATOM 579 C CA . TYR A 1 73 ? -15.491 1.696 7.704 1.00 97.38 73 TYR A CA 1
ATOM 580 C C . TYR A 1 73 ? -14.805 1.107 8.924 1.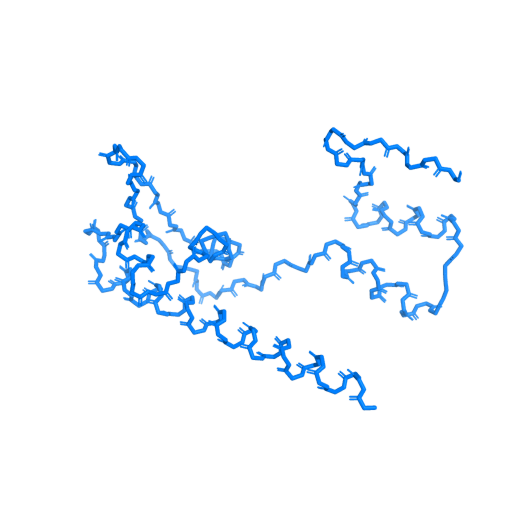00 97.38 73 TYR A C 1
ATOM 582 O O . TYR A 1 73 ? -13.995 1.776 9.563 1.00 97.38 73 TYR A O 1
ATOM 590 N N . LYS A 1 74 ? -15.120 -0.147 9.239 1.00 97.62 74 LYS A N 1
ATOM 591 C CA . LYS A 1 74 ? -14.479 -0.932 10.292 1.00 97.62 74 LYS A CA 1
ATOM 592 C C . LYS A 1 74 ? -13.542 -1.959 9.671 1.00 97.62 74 LYS A C 1
ATOM 594 O O . LYS A 1 74 ? -13.969 -2.745 8.834 1.00 97.62 74 LYS A O 1
ATOM 599 N N . TYR A 1 75 ? -12.302 -1.970 10.134 1.00 98.06 75 TYR A N 1
ATOM 600 C CA . TYR A 1 75 ? -11.247 -2.883 9.718 1.00 98.06 75 TYR A CA 1
ATOM 601 C C . TYR A 1 75 ? -11.026 -3.929 10.801 1.00 98.06 75 TYR A C 1
ATOM 603 O O . TYR A 1 75 ? -10.964 -3.594 11.987 1.00 98.06 75 TYR A O 1
ATOM 611 N N . ILE A 1 76 ? -10.922 -5.187 10.392 1.00 97.81 76 ILE A N 1
ATOM 612 C CA . ILE A 1 76 ? -10.700 -6.335 11.269 1.00 97.81 76 ILE A CA 1
ATOM 613 C C . ILE A 1 76 ? -9.567 -7.156 10.665 1.00 97.81 76 ILE A C 1
ATOM 615 O O . ILE A 1 76 ? -9.625 -7.510 9.489 1.00 97.81 76 ILE A O 1
ATOM 619 N N . LEU A 1 77 ? -8.548 -7.452 11.469 1.00 97.44 77 LEU A N 1
ATOM 620 C CA . LEU A 1 77 ? -7.491 -8.379 11.087 1.00 97.44 77 LEU A CA 1
ATOM 621 C C . LEU A 1 77 ? -8.012 -9.811 11.238 1.00 97.44 77 LEU A C 1
ATOM 623 O O . LEU A 1 77 ? -8.434 -10.203 12.323 1.00 97.44 77 LEU A O 1
ATOM 627 N N . VAL A 1 78 ? -8.024 -10.550 10.134 1.00 96.50 78 VAL A N 1
ATOM 628 C CA . VAL A 1 78 ? -8.572 -11.910 10.032 1.00 96.50 78 VAL A CA 1
ATOM 629 C C . VAL A 1 78 ? -7.458 -12.945 9.922 1.00 96.50 78 VAL A C 1
ATOM 631 O O . VAL A 1 78 ? -7.589 -14.041 10.456 1.00 96.50 78 VAL A O 1
ATOM 634 N N . SER A 1 79 ? -6.352 -12.597 9.265 1.00 96.06 79 SER A N 1
ATOM 635 C CA . SER A 1 79 ? -5.192 -13.475 9.138 1.00 96.06 79 SER A CA 1
ATOM 636 C C . SER A 1 79 ? -3.886 -12.694 9.057 1.00 96.06 79 SER A C 1
ATOM 638 O O . SER A 1 79 ? -3.837 -11.561 8.568 1.00 96.06 79 SER A O 1
ATOM 640 N N . GLU A 1 80 ? -2.817 -13.335 9.521 1.00 95.88 80 GLU A N 1
ATOM 641 C CA . GLU A 1 80 ? -1.450 -12.844 9.402 1.00 95.88 80 GLU A CA 1
ATOM 642 C C . GLU A 1 80 ? -0.609 -13.846 8.605 1.00 95.88 80 GLU A C 1
ATOM 644 O O . GLU A 1 80 ? -0.756 -15.057 8.801 1.00 95.88 80 GLU A O 1
ATOM 649 N N . PRO A 1 81 ? 0.267 -13.375 7.706 1.00 93.12 81 PRO A N 1
ATOM 650 C CA . PRO A 1 81 ? 1.198 -14.251 7.020 1.00 93.12 81 PRO A CA 1
ATOM 651 C C . PRO A 1 81 ? 2.276 -14.725 8.005 1.00 93.12 81 PRO A C 1
ATOM 653 O O . PRO A 1 81 ? 2.745 -13.946 8.833 1.00 93.12 81 PRO A O 1
ATOM 656 N N . LEU A 1 82 ? 2.725 -15.978 7.877 1.00 89.69 82 LEU A N 1
ATOM 657 C CA . LEU A 1 82 ? 3.861 -16.492 8.661 1.00 89.69 82 LEU A CA 1
ATOM 658 C C . LEU A 1 82 ? 5.130 -15.658 8.430 1.00 89.69 82 LEU A C 1
ATOM 660 O O . LEU A 1 82 ? 5.893 -15.399 9.356 1.00 89.69 82 LEU A O 1
ATOM 664 N N . VAL A 1 83 ? 5.328 -15.213 7.188 1.00 89.94 83 VAL A N 1
ATOM 665 C CA . VAL A 1 83 ? 6.392 -14.292 6.789 1.00 89.94 83 VAL A CA 1
ATOM 666 C C . VAL A 1 83 ? 5.766 -13.203 5.914 1.00 89.94 83 VAL A C 1
ATOM 668 O O . VAL A 1 83 ? 5.221 -13.531 4.857 1.00 89.94 83 VAL A O 1
ATOM 671 N N . PRO A 1 84 ? 5.814 -11.917 6.313 1.00 87.88 84 PRO A N 1
ATOM 672 C CA . PRO A 1 84 ? 5.283 -10.834 5.494 1.00 87.88 84 PRO A CA 1
ATOM 673 C C . PRO A 1 84 ? 5.986 -10.771 4.139 1.00 87.88 84 PRO A C 1
ATOM 675 O O . PRO A 1 84 ? 7.215 -10.704 4.071 1.00 87.88 84 PRO A O 1
ATOM 678 N N . SER A 1 85 ? 5.204 -10.738 3.060 1.00 84.38 85 SER A N 1
ATOM 679 C CA . SER A 1 85 ? 5.759 -10.585 1.714 1.00 84.38 85 SER A CA 1
ATOM 680 C C . SER A 1 85 ? 6.481 -9.242 1.587 1.00 84.38 85 SER A C 1
ATOM 682 O O . SER A 1 85 ? 6.156 -8.259 2.268 1.00 84.38 85 SER A O 1
ATOM 684 N N . LYS A 1 86 ? 7.490 -9.178 0.715 1.00 78.62 86 LYS A N 1
ATOM 685 C CA . LYS A 1 86 ? 8.063 -7.886 0.333 1.00 78.62 86 LYS A CA 1
ATOM 686 C C . LYS A 1 86 ? 7.005 -7.109 -0.444 1.00 78.62 86 LYS A C 1
ATOM 688 O O . LYS A 1 86 ? 6.218 -7.691 -1.183 1.00 78.62 86 LYS A O 1
ATOM 693 N N . LYS A 1 87 ? 6.992 -5.788 -0.256 1.00 71.81 87 LYS A N 1
ATOM 694 C CA . LYS A 1 87 ? 6.185 -4.903 -1.097 1.00 71.81 87 LYS A CA 1
ATOM 695 C C . LYS A 1 87 ? 6.563 -5.164 -2.557 1.00 71.81 87 LYS A C 1
ATOM 697 O O . LYS A 1 87 ? 7.755 -5.284 -2.839 1.00 71.81 87 LYS A O 1
ATOM 702 N N . PHE A 1 88 ? 5.578 -5.223 -3.449 1.00 75.19 88 PHE A N 1
ATOM 703 C CA . PHE A 1 88 ? 5.857 -5.310 -4.877 1.00 75.19 88 PHE A CA 1
ATOM 704 C C . PHE A 1 88 ? 6.722 -4.123 -5.304 1.00 75.19 88 PHE A C 1
ATOM 706 O O . PHE A 1 88 ? 6.419 -2.965 -4.987 1.00 75.19 88 PHE A O 1
ATOM 713 N N . THR A 1 89 ? 7.811 -4.417 -6.005 1.00 80.25 89 THR A N 1
ATOM 714 C CA . THR A 1 89 ? 8.606 -3.394 -6.679 1.00 80.25 89 THR A CA 1
ATOM 715 C C . THR A 1 89 ? 7.726 -2.753 -7.751 1.00 80.25 89 THR A C 1
ATOM 717 O O . THR A 1 89 ? 6.981 -3.452 -8.442 1.00 80.25 89 THR A O 1
ATOM 720 N N . ARG A 1 90 ? 7.730 -1.418 -7.867 1.00 84.06 90 ARG A N 1
ATOM 721 C CA . ARG A 1 90 ? 6.926 -0.764 -8.909 1.00 84.06 90 ARG A CA 1
ATOM 722 C C . ARG A 1 90 ? 7.475 -1.177 -10.270 1.00 84.06 90 ARG A C 1
ATOM 724 O O . ARG A 1 90 ? 8.685 -1.268 -10.434 1.00 84.06 90 ARG A O 1
ATOM 731 N N . ALA A 1 91 ? 6.590 -1.336 -11.250 1.00 87.44 91 ALA A N 1
ATOM 732 C CA . ALA A 1 91 ? 6.991 -1.662 -12.618 1.00 87.44 91 ALA A CA 1
ATOM 733 C C . ALA A 1 91 ? 8.019 -0.666 -13.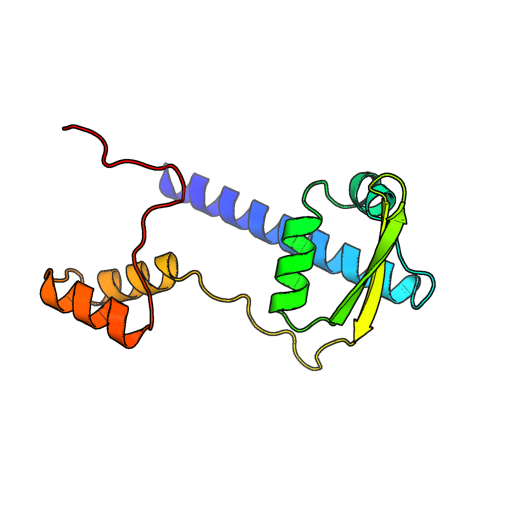182 1.00 87.44 91 ALA A C 1
ATOM 735 O O . ALA A 1 91 ? 8.976 -1.056 -13.837 1.00 87.44 91 ALA A O 1
ATOM 736 N N . GLU A 1 92 ? 7.837 0.618 -12.871 1.00 88.62 92 GLU A N 1
ATOM 737 C CA . GLU A 1 92 ? 8.786 1.681 -13.209 1.00 88.62 92 GLU A CA 1
ATOM 738 C C . GLU A 1 92 ? 10.160 1.451 -12.571 1.00 88.62 92 GLU A C 1
ATOM 740 O O . GLU A 1 92 ? 11.149 1.463 -13.288 1.00 88.62 92 GLU A O 1
ATOM 745 N N . ASP A 1 93 ? 10.220 1.174 -11.265 1.00 88.94 93 ASP A N 1
ATOM 746 C CA . ASP A 1 93 ? 11.486 0.942 -10.557 1.00 88.94 93 ASP A CA 1
ATOM 747 C C . ASP A 1 93 ? 12.225 -0.273 -11.150 1.00 88.94 93 ASP A C 1
ATOM 749 O O . ASP A 1 93 ? 13.410 -0.182 -11.450 1.00 88.94 93 ASP A O 1
ATOM 753 N N . MET A 1 94 ? 11.506 -1.377 -11.406 1.00 90.50 94 MET A N 1
ATOM 754 C CA . MET A 1 94 ? 12.071 -2.579 -12.043 1.00 90.50 94 MET A CA 1
ATOM 755 C C . MET A 1 94 ? 12.606 -2.294 -13.449 1.00 90.50 94 MET A C 1
ATOM 757 O O . MET A 1 94 ? 13.640 -2.823 -13.848 1.00 90.50 94 MET A O 1
ATOM 761 N N . LEU A 1 95 ? 11.890 -1.474 -14.223 1.00 92.69 95 LEU A N 1
ATOM 762 C CA . LEU A 1 95 ? 12.303 -1.116 -15.574 1.00 92.69 95 LEU A CA 1
ATOM 763 C C . LEU A 1 95 ? 13.536 -0.207 -15.559 1.00 92.69 95 LEU A C 1
ATOM 765 O O . LEU A 1 95 ? 14.434 -0.405 -16.372 1.00 92.69 95 LEU A O 1
ATOM 769 N N . MET A 1 96 ? 13.582 0.771 -14.653 1.00 91.31 96 MET A N 1
ATOM 770 C CA . MET A 1 96 ? 14.717 1.685 -14.523 1.00 91.31 96 MET A CA 1
ATOM 771 C C . MET A 1 96 ? 15.974 0.941 -14.069 1.00 91.31 96 MET A C 1
ATOM 773 O O . MET A 1 96 ? 17.014 1.116 -14.692 1.00 91.31 96 MET A O 1
ATOM 777 N N . GLU A 1 97 ? 15.862 0.046 -13.084 1.00 90.81 97 GLU A N 1
ATOM 778 C CA . GLU A 1 97 ? 16.963 -0.823 -12.642 1.00 90.81 97 GLU A CA 1
ATOM 779 C C . GLU A 1 97 ? 17.520 -1.650 -13.814 1.00 90.81 97 GLU A C 1
ATOM 781 O O . GLU A 1 97 ? 18.717 -1.612 -14.090 1.00 90.81 97 GLU A O 1
ATOM 786 N N . ALA A 1 98 ? 16.648 -2.289 -14.603 1.00 91.44 98 ALA A N 1
ATOM 787 C CA . ALA A 1 98 ? 17.061 -3.070 -15.771 1.00 91.44 98 ALA A CA 1
ATOM 788 C C . ALA A 1 98 ? 17.732 -2.234 -16.881 1.00 91.44 98 ALA A C 1
ATOM 790 O O . ALA A 1 98 ? 18.567 -2.748 -17.630 1.00 91.44 98 ALA A O 1
ATOM 791 N N . ILE A 1 99 ? 17.353 -0.961 -17.032 1.00 92.94 99 ILE A N 1
ATOM 792 C CA . ILE A 1 99 ? 17.985 -0.038 -17.988 1.00 92.94 99 ILE A CA 1
ATOM 793 C C . ILE A 1 99 ? 19.348 0.420 -17.462 1.00 92.94 99 ILE A C 1
ATOM 795 O O . ILE A 1 99 ? 20.312 0.441 -18.226 1.00 92.94 99 ILE A O 1
ATOM 799 N N . GLU A 1 100 ? 19.441 0.758 -16.176 1.00 92.56 100 GLU A N 1
ATOM 800 C CA . GLU A 1 100 ? 20.681 1.190 -15.526 1.00 92.56 100 GLU A CA 1
ATOM 801 C C . GLU A 1 100 ? 21.744 0.085 -15.542 1.00 92.56 100 GLU A C 1
ATOM 803 O O . GLU A 1 100 ? 22.890 0.359 -15.895 1.00 92.56 100 GLU A O 1
ATOM 808 N N . GLU A 1 101 ? 21.368 -1.171 -15.277 1.00 92.19 101 GLU A N 1
ATOM 809 C CA . GLU A 1 101 ? 22.268 -2.333 -15.369 1.00 92.19 101 GLU A CA 1
ATOM 810 C C . GLU A 1 101 ? 22.876 -2.514 -16.768 1.00 92.19 101 GLU A C 1
ATOM 812 O O . GLU A 1 101 ? 24.000 -2.995 -16.912 1.00 92.19 101 GLU A O 1
ATOM 817 N N . ARG A 1 102 ? 22.146 -2.111 -17.814 1.00 92.50 102 ARG A N 1
ATOM 818 C CA . ARG A 1 102 ? 22.602 -2.164 -19.212 1.00 92.50 102 ARG A CA 1
ATOM 819 C C . ARG A 1 102 ? 23.307 -0.880 -19.658 1.00 92.50 102 ARG A C 1
ATOM 821 O O . ARG A 1 102 ? 23.881 -0.844 -20.744 1.00 92.50 102 ARG A O 1
ATOM 828 N N . GLY A 1 103 ? 23.237 0.185 -18.860 1.00 93.25 103 GLY A N 1
ATOM 829 C CA . GLY A 1 103 ? 23.703 1.538 -19.172 1.00 93.25 103 GLY A CA 1
ATOM 830 C C . GLY A 1 103 ? 22.837 2.274 -20.202 1.00 93.25 103 GLY A C 1
ATOM 831 O O . GLY A 1 103 ? 22.494 3.439 -20.011 1.00 93.25 103 GLY A O 1
ATOM 832 N N . SER A 1 104 ? 22.459 1.607 -21.293 1.00 92.06 104 SER A N 1
ATOM 833 C CA . SER A 1 104 ? 21.532 2.128 -22.298 1.00 92.06 104 SER A CA 1
ATOM 834 C C . SER A 1 104 ? 20.746 0.997 -22.951 1.00 92.06 104 SER A C 1
ATOM 836 O O . SER A 1 104 ? 21.205 -0.143 -22.986 1.00 92.06 104 SER A O 1
ATOM 838 N N . VAL A 1 105 ? 19.569 1.320 -23.485 1.00 94.69 105 VAL A N 1
ATOM 839 C CA . VAL A 1 105 ? 18.757 0.386 -24.269 1.00 94.69 105 VAL A CA 1
ATOM 840 C C . VAL A 1 105 ? 18.261 1.059 -25.543 1.00 94.69 105 VAL A C 1
ATOM 842 O O . VAL A 1 105 ? 17.891 2.234 -25.555 1.00 94.69 105 VAL A O 1
ATOM 845 N N . THR A 1 106 ? 18.228 0.297 -26.623 1.00 96.81 106 THR A N 1
ATOM 846 C CA . THR A 1 106 ? 17.545 0.644 -27.868 1.00 96.81 106 THR A CA 1
ATOM 847 C C . THR A 1 106 ? 16.025 0.540 -27.705 1.00 96.81 106 THR A C 1
ATOM 849 O O . THR A 1 106 ? 15.507 -0.035 -26.743 1.00 96.81 106 THR A O 1
ATOM 852 N N . ALA A 1 107 ? 15.277 1.081 -28.670 1.00 95.81 107 ALA A N 1
ATOM 853 C CA . ALA A 1 107 ? 13.816 0.997 -28.664 1.00 95.81 107 ALA A CA 1
ATOM 854 C C . ALA A 1 107 ? 13.303 -0.458 -28.685 1.00 95.81 107 ALA A C 1
ATOM 856 O O . ALA A 1 107 ? 12.326 -0.774 -28.002 1.00 95.81 107 ALA A O 1
ATOM 857 N N . ASP A 1 108 ? 13.976 -1.345 -29.423 1.00 96.50 108 ASP A N 1
ATOM 858 C CA . ASP A 1 108 ? 13.610 -2.763 -29.502 1.00 96.50 108 ASP A CA 1
ATOM 859 C C . ASP A 1 108 ? 13.927 -3.506 -28.200 1.00 96.50 108 ASP A C 1
ATOM 861 O O . ASP A 1 108 ? 13.117 -4.303 -27.725 1.00 96.50 108 ASP A O 1
ATOM 865 N N . GLU A 1 109 ? 15.056 -3.198 -27.558 1.00 95.75 109 GLU A N 1
ATOM 866 C CA . GLU A 1 109 ? 15.401 -3.755 -26.247 1.00 95.75 109 GLU A CA 1
ATOM 867 C C . GLU A 1 109 ? 14.424 -3.310 -25.162 1.00 95.75 109 GLU A C 1
ATOM 869 O O . GLU A 1 109 ? 14.002 -4.134 -24.351 1.00 95.75 109 GLU A O 1
ATOM 874 N N . LEU A 1 110 ? 14.006 -2.041 -25.175 1.00 95.19 110 LEU A N 1
ATOM 875 C CA . LEU A 1 110 ? 12.977 -1.542 -24.268 1.00 95.19 110 LEU A CA 1
ATOM 876 C C . LEU A 1 110 ? 11.651 -2.283 -24.477 1.00 95.19 110 LEU A C 1
ATOM 878 O O . LEU A 1 110 ? 11.026 -2.726 -23.513 1.00 95.19 110 LEU A O 1
ATOM 882 N N . LYS A 1 111 ? 11.227 -2.462 -25.733 1.00 95.12 111 LYS A N 1
ATOM 883 C CA . LYS A 1 111 ? 10.012 -3.220 -26.061 1.00 95.12 111 LYS A CA 1
ATOM 884 C C . LYS A 1 111 ? 10.099 -4.666 -25.560 1.00 95.12 111 LYS A C 1
ATOM 886 O O . LYS A 1 111 ? 9.125 -5.180 -25.013 1.00 95.12 111 LYS A O 1
ATOM 891 N N . ASN A 1 112 ? 11.261 -5.301 -25.698 1.00 95.06 112 ASN A N 1
ATOM 892 C CA . ASN A 1 112 ? 11.497 -6.653 -25.197 1.00 95.06 112 ASN A CA 1
ATOM 893 C C . ASN A 1 112 ? 11.473 -6.721 -23.664 1.00 95.06 112 ASN A C 1
ATOM 895 O O . ASN A 1 112 ? 10.848 -7.627 -23.121 1.00 95.06 112 ASN A O 1
ATOM 899 N N . LEU A 1 113 ? 12.078 -5.755 -22.965 1.00 94.50 113 LEU A N 1
ATOM 900 C CA . LEU A 1 113 ? 12.032 -5.670 -21.500 1.00 94.50 113 LEU A CA 1
ATOM 901 C C . LEU A 1 113 ? 10.595 -5.566 -20.976 1.00 94.50 113 LEU A C 1
ATOM 903 O O . LEU A 1 113 ? 10.222 -6.295 -20.059 1.00 94.50 113 LEU A O 1
ATOM 907 N N . LEU A 1 114 ? 9.768 -4.717 -21.593 1.00 95.06 114 LEU A N 1
ATOM 908 C CA . LEU A 1 114 ? 8.356 -4.587 -21.224 1.00 95.06 114 LEU A CA 1
ATOM 909 C C . LEU A 1 114 ? 7.608 -5.919 -21.372 1.00 95.06 114 LEU A C 1
ATOM 911 O O . LEU A 1 114 ? 6.859 -6.298 -20.475 1.00 95.06 114 LEU A O 1
ATOM 915 N N . ASN A 1 115 ? 7.852 -6.655 -22.460 1.00 94.12 115 ASN A N 1
ATOM 916 C CA . ASN A 1 115 ? 7.237 -7.964 -22.685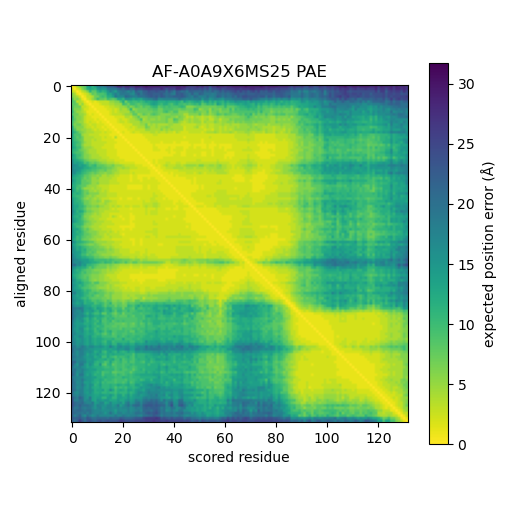 1.00 94.12 115 ASN A CA 1
ATOM 917 C C . ASN A 1 115 ? 7.712 -9.018 -21.673 1.00 94.12 115 ASN A C 1
ATOM 919 O O . ASN A 1 115 ? 6.884 -9.754 -21.143 1.00 94.12 115 ASN A O 1
ATOM 923 N N . ILE A 1 116 ? 9.018 -9.080 -21.383 1.00 94.12 116 ILE A N 1
ATOM 924 C CA . ILE A 1 116 ? 9.601 -10.033 -20.421 1.00 94.12 116 ILE A CA 1
ATOM 925 C C . ILE A 1 116 ? 8.999 -9.838 -19.027 1.00 94.12 116 ILE A C 1
ATOM 927 O O . ILE A 1 116 ? 8.662 -10.814 -18.361 1.00 94.12 116 ILE A O 1
ATOM 931 N N . TYR A 1 117 ? 8.826 -8.587 -18.598 1.00 92.38 117 TYR A N 1
ATOM 932 C CA . TYR A 1 117 ? 8.233 -8.274 -17.298 1.00 92.38 117 TYR A CA 1
ATOM 933 C C . TYR A 1 117 ? 6.699 -8.250 -17.296 1.00 92.38 117 TYR A C 1
ATOM 935 O O . TYR A 1 117 ? 6.091 -8.026 -16.250 1.00 92.38 117 TYR A O 1
ATOM 943 N N . GLY A 1 118 ? 6.052 -8.483 -18.442 1.00 92.12 118 GLY A N 1
ATOM 944 C CA . GLY A 1 118 ? 4.594 -8.433 -18.561 1.00 92.12 118 GLY A CA 1
ATOM 945 C C . GLY A 1 118 ? 4.010 -7.037 -18.314 1.00 92.12 118 GLY A C 1
ATOM 946 O O . GLY A 1 118 ? 2.875 -6.909 -17.854 1.00 92.12 118 GLY A O 1
ATOM 947 N N . PHE A 1 119 ? 4.775 -5.978 -18.583 1.00 93.88 119 PHE A N 1
ATOM 948 C CA . PHE A 1 119 ? 4.343 -4.596 -18.407 1.00 93.88 119 PHE A CA 1
ATOM 949 C C . PHE A 1 119 ? 3.637 -4.065 -19.654 1.00 93.88 119 PHE A C 1
ATOM 951 O O . PHE A 1 119 ? 4.070 -4.270 -20.785 1.00 93.88 119 PHE A O 1
ATOM 958 N N . ILE A 1 120 ? 2.562 -3.308 -19.433 1.00 91.06 120 ILE A N 1
ATOM 959 C CA . ILE A 1 120 ? 1.804 -2.637 -20.491 1.00 91.06 120 ILE A CA 1
ATOM 960 C C . ILE A 1 120 ? 1.943 -1.129 -20.308 1.00 91.06 120 ILE A C 1
ATOM 962 O O . ILE A 1 120 ? 1.631 -0.589 -19.245 1.00 91.06 120 ILE A O 1
ATOM 966 N N . ILE A 1 121 ? 2.349 -0.430 -21.369 1.00 89.75 121 ILE A N 1
ATOM 967 C CA . ILE A 1 121 ? 2.314 1.032 -21.406 1.00 89.75 121 ILE A CA 1
ATOM 968 C C . ILE A 1 121 ? 0.951 1.474 -21.926 1.00 89.75 121 ILE A C 1
ATOM 970 O O . ILE A 1 121 ? 0.557 1.165 -23.049 1.00 89.75 121 ILE A O 1
ATOM 974 N N . SER A 1 122 ? 0.238 2.244 -21.112 1.00 88.62 122 SER A N 1
ATOM 975 C CA . SER A 1 122 ? -1.034 2.855 -21.484 1.00 88.62 122 SER A CA 1
ATOM 976 C C . SER A 1 122 ? -1.067 4.323 -21.069 1.00 88.62 122 SER A C 1
ATOM 978 O O . SER A 1 122 ? -0.304 4.771 -20.211 1.00 88.62 122 SER A O 1
ATOM 980 N N . ARG A 1 123 ? -1.951 5.106 -21.696 1.00 86.56 123 ARG A N 1
ATOM 981 C CA . ARG A 1 123 ? -2.225 6.467 -21.228 1.00 86.56 123 ARG A CA 1
ATOM 982 C C . ARG A 1 123 ? -3.116 6.393 -19.997 1.00 86.56 123 ARG A C 1
ATOM 984 O O . ARG A 1 123 ? -4.081 5.632 -19.976 1.00 86.56 123 ARG A O 1
ATOM 991 N N . LYS A 1 124 ? -2.848 7.251 -19.014 1.00 87.94 124 LYS A N 1
ATOM 992 C CA . LYS A 1 124 ? -3.793 7.489 -17.921 1.00 87.94 124 LYS A CA 1
ATOM 993 C C . LYS A 1 124 ? -5.142 7.920 -18.506 1.00 87.94 124 LYS A C 1
ATOM 995 O O . LYS A 1 124 ? -5.187 8.724 -19.440 1.00 87.94 124 LYS A O 1
ATOM 1000 N N . SER A 1 125 ? -6.233 7.410 -17.940 1.00 86.19 125 SER A N 1
ATOM 1001 C CA . SER A 1 125 ? -7.585 7.800 -18.351 1.00 86.19 125 SER A CA 1
ATOM 1002 C C . SER A 1 125 ? -7.749 9.327 -18.348 1.00 86.19 125 SER A C 1
ATOM 1004 O O . SER A 1 125 ? -7.247 10.015 -17.455 1.00 86.19 125 SER A O 1
ATOM 1006 N N . GLY A 1 126 ? -8.388 9.857 -19.393 1.00 87.19 126 GLY A N 1
ATOM 1007 C CA . GLY A 1 126 ? -8.591 11.295 -19.597 1.00 87.19 126 GLY A CA 1
ATOM 1008 C C . GLY A 1 126 ? -7.342 12.088 -20.004 1.00 87.19 126 GLY A C 1
ATOM 1009 O O . GLY A 1 126 ? -7.426 13.299 -20.189 1.00 87.19 126 GLY A O 1
ATOM 1010 N N . SER A 1 127 ? -6.181 11.444 -20.163 1.00 90.50 127 SER A N 1
ATOM 1011 C CA . SER A 1 127 ? -4.952 12.119 -20.594 1.00 90.50 127 SER A CA 1
ATOM 1012 C C . SER A 1 127 ? -4.785 12.071 -22.115 1.00 90.50 127 SER A C 1
ATOM 1014 O O . SER A 1 127 ? -4.968 11.027 -22.744 1.00 90.50 127 SER A O 1
ATOM 1016 N N . LYS A 1 128 ? -4.384 13.201 -22.709 1.00 89.38 128 LYS A N 1
ATOM 1017 C CA . LYS A 1 128 ? -4.050 13.330 -24.137 1.00 89.38 128 LYS A CA 1
ATOM 1018 C C . LYS A 1 128 ? -2.550 13.530 -24.333 1.00 89.38 128 LYS A C 1
ATOM 1020 O O . LYS A 1 128 ? -1.848 13.946 -23.415 1.00 89.38 128 LYS A O 1
ATOM 1025 N N . LYS A 1 129 ? -2.058 13.240 -25.541 1.00 87.19 129 LYS A N 1
ATOM 1026 C CA . LYS A 1 129 ? -0.687 13.587 -25.935 1.00 87.19 129 LYS A CA 1
ATOM 1027 C C . LYS A 1 129 ? -0.519 15.105 -25.789 1.00 87.19 129 LYS A C 1
ATOM 1029 O O . LYS A 1 129 ? -1.324 15.850 -26.344 1.00 87.19 129 LYS A O 1
ATOM 1034 N N . LEU A 1 130 ? 0.490 15.544 -25.041 1.00 84.50 130 LEU A N 1
ATOM 1035 C CA . LEU A 1 130 ? 0.850 16.960 -24.994 1.00 84.50 130 LEU A CA 1
ATOM 1036 C C . LEU A 1 130 ? 1.346 17.368 -26.389 1.00 84.50 130 LEU A C 1
ATOM 1038 O O . LEU A 1 130 ? 2.137 16.643 -27.001 1.00 84.50 130 LEU A O 1
ATOM 1042 N N . ALA A 1 131 ? 0.808 18.466 -26.924 1.00 79.94 131 ALA A N 1
ATOM 1043 C CA . ALA A 1 131 ? 1.321 19.051 -28.158 1.00 79.94 131 ALA A CA 1
ATOM 1044 C C . ALA A 1 131 ? 2.758 19.538 -27.908 1.00 79.94 131 ALA A C 1
ATOM 1046 O O . ALA A 1 131 ? 3.063 19.958 -26.792 1.00 79.94 131 ALA A O 1
ATOM 1047 N N . LYS A 1 132 ? 3.625 19.378 -28.912 1.00 63.91 132 LYS A N 1
ATOM 1048 C CA . LYS A 1 132 ? 5.017 19.838 -28.851 1.00 63.91 132 LYS A CA 1
ATOM 1049 C C . LYS A 1 132 ? 5.086 21.357 -28.866 1.00 63.91 132 LYS A C 1
ATOM 1051 O O . LYS A 1 132 ? 4.239 21.947 -29.571 1.00 63.91 132 LYS A O 1
#

Organism: Bacillus thuringiensis subsp. medellin (NCBI:txid79672)

Mean predicted aligned error: 8.4 Å

Foldseek 3Di:
DPPVVVVVVVVVVVVLLVVLLVVQVVVQVVCAPVFDKPVCCVVPGHVPVVVSVVQCVQQPWDWDWDDPDPPIIGIHGDDDDPGGDDRDDDPVNVLVVVCVVVVHDDPVRSVVSCVVVVHDDDDDPPDDDDDD

Secondary structure (DSSP, 8-state):
-HHHHHHHHHHHHHHHHHHHHHHHHHHHHHHGGG-EEHHHHHHHT-S-HHHHHHHHHHTT-EEEEEEEETTEEEEEEEE--SSPPPPPPPHHHHHHHHHHHHS---HHHHHHHHHHTT----PPTT--PPP-

pLDDT: mean 89.75, std 9.63, range [47.22, 98.06]

Nearest PDB structures (foldseek):
  6f41-assembly1_P  TM=3.873E-01  e=9.808E-01  Saccharomyces cerevisiae S288C
  3euk-assembly2_M  TM=2.857E-01  e=4.049E+00  [Haemophilus] ducreyi
  8ure-assembly1_G  TM=2.987E-01  e=6.781E+00  synthetic construct

Solvent-accessible surface area (backbone atoms only — not comparable to full-atom values): 7884 Å² total; per-residue (Å²): 123,70,68,64,57,52,52,53,52,53,48,54,53,52,50,53,53,48,55,44,45,54,51,52,51,52,53,28,64,77,40,28,90,77,30,46,41,54,66,58,38,45,76,75,66,38,86,56,49,68,66,48,51,52,52,39,43,59,19,50,36,39,67,49,77,43,79,74,57,96,92,40,36,34,39,26,59,77,46,74,47,97,67,68,46,70,71,79,75,51,72,65,58,56,50,51,52,60,36,58,79,59,71,62,73,54,75,68,54,50,54,47,51,31,58,75,72,70,55,80,91,75,76,59,87,97,61,72,84,78,81,131

Radius of gyration: 19.74 Å; Cα contacts (8 Å, |Δi|>4): 109; chains: 1; bounding box: 48×36×50 Å